Protein AF-A0A3D2EQV5-F1 (afdb_monomer_lite)

Secondary structure (DSSP, 8-state):
---EEPPPEEEEEEEESSSSS-SS-EEEEEEEE--EE---SS--HHHHHHHHT--

Foldseek 3Di:
DDWDWDDKDKDKDWDAPDPDDPPPRIDIDIDIHTDIDDDDPDDDPVNVVVVVPPD

pLDDT: mean 82.96, std 9.33, range [48.59, 93.69]

Sequence (55 aa):
RGPIPLPTRIERFTVLRGPHVDKKSRDQFEIRTHKRVLDIVDPTPQTVDALMKLD

Structure (mmCIF, N/CA/C/O backbone):
data_AF-A0A3D2EQV5-F1
#
_entry.id   AF-A0A3D2EQV5-F1
#
loop_
_atom_site.group_PDB
_atom_site.id
_atom_site.type_symbol
_atom_site.label_atom_id
_atom_site.label_alt_id
_atom_site.label_comp_id
_atom_site.label_asym_id
_atom_site.label_entity_id
_atom_site.label_seq_id
_atom_site.pdbx_PDB_ins_code
_atom_site.Cartn_x
_atom_site.Cartn_y
_atom_site.Cartn_z
_atom_site.occupancy
_atom_site.B_iso_or_equiv
_atom_site.auth_seq_id
_atom_site.auth_comp_id
_atom_site.auth_asym_id
_atom_site.auth_atom_id
_atom_site.pdbx_PDB_model_num
ATOM 1 N N . ARG A 1 1 ? -15.738 -4.892 18.891 1.00 56.16 1 ARG A N 1
ATOM 2 C CA . ARG A 1 1 ? -15.186 -5.980 18.044 1.00 56.16 1 ARG A CA 1
ATOM 3 C C . ARG A 1 1 ? -13.788 -5.547 17.609 1.00 56.16 1 ARG A C 1
ATOM 5 O O . ARG A 1 1 ? -13.616 -4.366 17.347 1.00 56.16 1 ARG A O 1
ATOM 12 N N . GLY A 1 2 ? -12.786 -6.434 17.649 1.00 73.50 2 GLY A N 1
ATOM 13 C CA . GLY A 1 2 ? -11.392 -6.070 17.341 1.00 73.50 2 GLY A CA 1
ATOM 14 C C . GLY A 1 2 ? -11.197 -5.638 15.880 1.00 73.50 2 GLY A C 1
ATOM 15 O O . GLY A 1 2 ? -12.114 -5.818 15.081 1.00 73.50 2 GLY A O 1
ATOM 16 N N . PRO A 1 3 ? -10.035 -5.077 15.507 1.00 80.81 3 PRO A N 1
ATOM 17 C CA . PRO A 1 3 ? -9.775 -4.657 14.134 1.00 80.81 3 PRO A CA 1
ATOM 18 C C . PRO A 1 3 ? -9.780 -5.869 13.189 1.00 80.81 3 PRO A C 1
ATOM 20 O O . PRO A 1 3 ? -8.856 -6.681 13.195 1.00 80.81 3 PRO A O 1
ATOM 23 N N . ILE A 1 4 ? -10.832 -5.994 12.379 1.00 83.88 4 ILE A N 1
ATOM 24 C CA . ILE A 1 4 ? -10.995 -7.076 11.406 1.00 83.88 4 ILE A CA 1
ATOM 25 C C . ILE A 1 4 ? -10.148 -6.733 10.170 1.00 83.88 4 ILE A C 1
ATOM 27 O O . ILE A 1 4 ? -10.325 -5.649 9.595 1.00 83.88 4 ILE A O 1
ATOM 31 N N . PRO A 1 5 ? -9.224 -7.616 9.739 1.00 85.38 5 PRO A N 1
ATOM 32 C CA . PRO A 1 5 ? -8.479 -7.410 8.508 1.00 85.38 5 PRO A CA 1
ATOM 33 C C . PRO A 1 5 ? -9.408 -7.635 7.314 1.00 85.38 5 PRO A C 1
ATOM 35 O O . PRO A 1 5 ? -9.979 -8.711 7.147 1.00 85.38 5 PRO A O 1
ATOM 38 N N . LEU A 1 6 ? -9.555 -6.615 6.474 1.00 86.88 6 LEU A N 1
ATOM 39 C CA . LEU A 1 6 ? -10.223 -6.760 5.187 1.00 86.88 6 LEU A CA 1
ATOM 40 C C . LEU A 1 6 ? -9.215 -7.176 4.107 1.00 86.88 6 LEU A C 1
ATOM 42 O O . LEU A 1 6 ? -8.009 -6.956 4.273 1.00 86.88 6 LEU A O 1
ATOM 46 N N . PRO A 1 7 ? -9.693 -7.739 2.981 1.00 89.88 7 PRO A N 1
ATOM 47 C CA . PRO A 1 7 ? -8.841 -8.070 1.849 1.00 89.88 7 PRO A CA 1
ATOM 48 C C . PRO A 1 7 ? -7.974 -6.881 1.433 1.00 89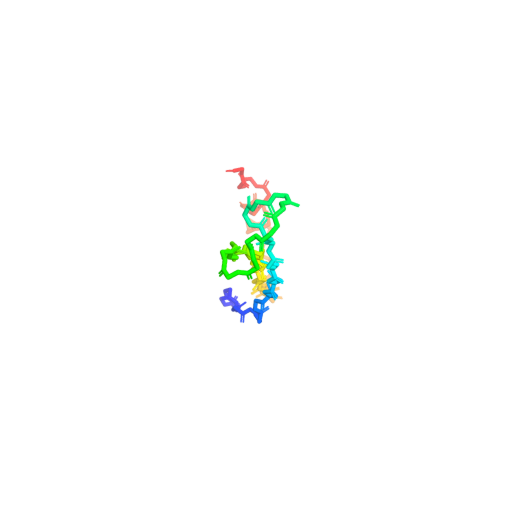.88 7 PRO A C 1
ATOM 50 O O . PRO A 1 7 ? -8.460 -5.761 1.235 1.00 89.88 7 PRO A O 1
ATOM 53 N N . THR A 1 8 ? -6.673 -7.131 1.314 1.00 88.56 8 THR A N 1
ATOM 54 C CA . THR A 1 8 ? -5.710 -6.136 0.858 1.00 88.56 8 THR A CA 1
ATOM 55 C C . THR A 1 8 ? -5.835 -5.985 -0.650 1.00 88.56 8 THR A C 1
ATOM 57 O O . THR A 1 8 ? -5.871 -6.966 -1.394 1.00 88.56 8 THR A O 1
ATOM 60 N N . ARG A 1 9 ? -5.909 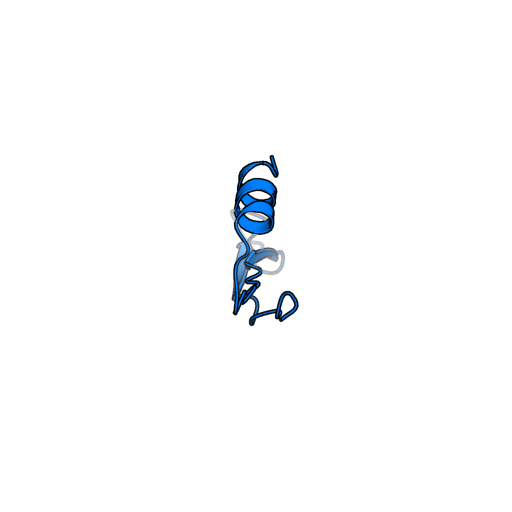-4.742 -1.126 1.00 90.50 9 ARG A N 1
ATOM 61 C CA . ARG A 1 9 ? -5.822 -4.476 -2.563 1.00 90.50 9 ARG A CA 1
ATOM 62 C C . ARG A 1 9 ? -4.344 -4.444 -2.932 1.00 90.50 9 ARG A C 1
ATOM 64 O O . ARG A 1 9 ? -3.585 -3.693 -2.322 1.00 90.50 9 ARG A O 1
ATOM 71 N N . ILE A 1 10 ? -3.953 -5.281 -3.887 1.00 91.81 10 ILE A N 1
ATOM 72 C CA . ILE A 1 10 ? -2.573 -5.396 -4.360 1.00 91.81 10 ILE A CA 1
ATOM 73 C C . ILE A 1 10 ? -2.558 -4.981 -5.825 1.00 91.81 10 ILE A C 1
ATOM 75 O O . ILE A 1 10 ? -3.128 -5.668 -6.672 1.00 91.81 10 ILE A O 1
ATOM 79 N N . GLU A 1 11 ? -1.910 -3.863 -6.119 1.00 92.75 11 GLU A N 1
ATOM 80 C CA . GLU A 1 11 ? -1.679 -3.396 -7.484 1.00 92.75 11 GLU A CA 1
ATOM 81 C C . GLU A 1 11 ? -0.240 -3.718 -7.859 1.00 92.75 11 GLU A C 1
ATOM 83 O O . GLU A 1 11 ? 0.675 -3.343 -7.132 1.00 92.75 11 GLU A O 1
ATOM 88 N N . ARG A 1 12 ? -0.035 -4.456 -8.954 1.00 92.50 12 ARG A N 1
ATOM 89 C CA . ARG A 1 12 ? 1.291 -4.899 -9.401 1.00 92.50 12 ARG A CA 1
ATOM 90 C C . ARG A 1 12 ? 1.641 -4.232 -10.719 1.00 92.50 12 ARG A C 1
ATOM 92 O O . ARG A 1 12 ? 0.868 -4.308 -11.671 1.00 92.50 12 ARG A O 1
ATOM 99 N N . PHE A 1 13 ? 2.827 -3.645 -10.781 1.00 93.25 13 PHE A N 1
ATOM 100 C CA . PHE A 1 13 ? 3.353 -2.971 -11.957 1.00 93.25 13 PHE A CA 1
ATOM 101 C C . PHE A 1 13 ? 4.646 -3.651 -12.394 1.00 93.25 13 PHE A C 1
ATOM 103 O O . PHE A 1 13 ? 5.548 -3.876 -11.590 1.00 93.25 13 PHE A O 1
ATOM 110 N N . THR A 1 14 ? 4.727 -3.972 -13.685 1.00 91.50 14 THR A N 1
ATOM 111 C CA . THR A 1 14 ? 5.938 -4.508 -14.313 1.00 91.50 14 THR A CA 1
ATOM 112 C C . THR A 1 14 ? 6.492 -3.472 -15.267 1.00 91.50 14 THR A C 1
ATOM 114 O O . THR A 1 14 ? 5.831 -3.117 -16.242 1.00 91.50 14 THR A O 1
ATOM 117 N N . VAL A 1 15 ? 7.706 -2.996 -15.004 1.00 91.75 15 VAL A N 1
ATOM 118 C CA . VAL A 1 15 ? 8.369 -1.998 -15.853 1.00 91.75 15 VAL A CA 1
ATOM 119 C C . VAL A 1 15 ? 9.678 -2.578 -16.378 1.00 91.75 15 VAL A C 1
ATOM 121 O O . VAL A 1 15 ? 10.316 -3.399 -15.721 1.00 91.75 15 VAL A O 1
ATOM 124 N N . LEU A 1 16 ? 10.059 -2.202 -17.599 1.00 93.06 16 LEU A N 1
ATOM 125 C CA . LEU A 1 16 ? 11.383 -2.525 -18.128 1.00 93.06 16 LEU A CA 1
ATOM 126 C C . LEU A 1 16 ? 12.427 -1.686 -17.399 1.00 93.06 16 LEU A C 1
ATOM 128 O O . LEU A 1 16 ? 12.236 -0.483 -17.237 1.00 93.06 16 LEU A O 1
ATOM 132 N N . ARG A 1 17 ? 13.533 -2.311 -16.989 1.00 86.81 17 ARG A N 1
ATOM 133 C C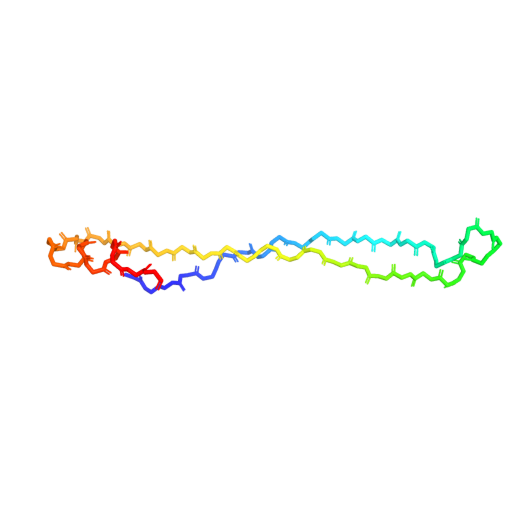A . ARG A 1 17 ? 14.604 -1.597 -16.280 1.00 86.81 17 ARG A CA 1
ATOM 134 C C . ARG A 1 17 ? 15.332 -0.595 -17.183 1.00 86.81 17 ARG A C 1
ATOM 136 O O . ARG A 1 17 ? 15.795 0.439 -16.716 1.00 86.81 17 ARG A O 1
ATOM 143 N N . GLY A 1 18 ? 15.454 -0.915 -18.471 1.00 86.75 18 GLY A N 1
ATOM 144 C CA . GLY A 1 18 ? 16.128 -0.085 -19.466 1.00 86.75 18 GLY A CA 1
ATOM 145 C C . GLY A 1 18 ? 15.166 0.470 -20.520 1.00 86.75 18 GLY A C 1
ATOM 146 O O . GLY A 1 18 ? 14.142 -0.154 -20.807 1.00 86.75 18 GLY A O 1
ATOM 147 N N . PRO A 1 19 ? 15.504 1.607 -21.152 1.00 87.75 19 PRO A N 1
ATOM 148 C CA . PRO A 1 19 ? 14.676 2.200 -22.200 1.00 87.75 19 PRO A CA 1
ATOM 149 C C . PRO A 1 19 ? 14.740 1.447 -23.542 1.00 87.75 19 PRO A C 1
ATOM 151 O O . PRO A 1 19 ? 13.866 1.644 -24.381 1.00 87.75 19 PRO A O 1
ATOM 154 N N . HIS A 1 20 ? 15.747 0.591 -23.777 1.00 85.19 20 HIS A N 1
ATOM 155 C CA . HIS A 1 20 ? 15.959 -0.061 -25.075 1.00 85.19 20 HIS A CA 1
ATOM 156 C C . HIS A 1 20 ? 16.437 -1.522 -24.950 1.00 85.19 20 HIS A C 1
ATOM 158 O O . HIS A 1 20 ? 17.276 -1.839 -24.110 1.00 85.19 20 HIS A O 1
ATOM 164 N N . VAL A 1 21 ? 15.924 -2.387 -25.840 1.00 78.69 21 VAL A N 1
ATOM 165 C CA . VAL A 1 21 ? 16.311 -3.794 -26.119 1.00 78.69 21 VAL A CA 1
ATOM 166 C C . VAL A 1 21 ? 16.102 -4.829 -25.005 1.00 78.69 21 VAL A C 1
ATOM 168 O O . VAL A 1 21 ? 15.648 -5.935 -25.305 1.00 78.69 21 VAL A O 1
ATOM 171 N N . ASP A 1 22 ? 16.368 -4.525 -23.736 1.00 84.38 22 ASP A N 1
ATOM 172 C CA . ASP A 1 22 ? 16.318 -5.552 -22.687 1.00 84.38 22 ASP A CA 1
ATOM 173 C C . ASP A 1 22 ? 14.889 -5.831 -22.179 1.00 84.38 22 ASP A C 1
ATOM 175 O O . ASP A 1 22 ? 14.389 -5.216 -21.238 1.00 84.38 22 ASP A O 1
ATOM 179 N N . LYS A 1 23 ? 14.213 -6.800 -22.813 1.00 82.00 23 LYS A N 1
ATOM 180 C CA . LYS A 1 23 ? 12.857 -7.252 -22.441 1.00 82.00 23 LYS A CA 1
ATOM 181 C C . LYS A 1 23 ? 12.834 -8.263 -21.284 1.00 82.00 23 LYS A C 1
ATOM 183 O O . LYS A 1 23 ? 11.761 -8.506 -20.709 1.00 82.00 23 LYS A O 1
ATOM 188 N N . LYS A 1 24 ? 13.978 -8.894 -20.984 1.00 86.25 24 LYS A N 1
ATOM 189 C CA . LYS A 1 24 ? 14.105 -9.931 -19.945 1.00 86.25 24 LYS A CA 1
ATOM 190 C C . LYS A 1 24 ? 14.340 -9.315 -18.569 1.00 86.25 24 LYS A C 1
ATOM 192 O O . LYS A 1 24 ? 13.873 -9.874 -17.582 1.00 86.25 24 LYS A O 1
ATOM 197 N N . SER A 1 25 ? 14.979 -8.150 -18.513 1.00 88.31 25 SER A N 1
ATOM 198 C CA . SER A 1 25 ? 15.112 -7.365 -17.289 1.00 88.31 25 SER A CA 1
ATOM 199 C C . SER A 1 25 ? 13.832 -6.572 -16.999 1.00 88.31 25 SER A C 1
ATOM 201 O O . SER A 1 25 ? 13.532 -5.563 -17.645 1.00 88.31 25 SER A O 1
ATOM 203 N N . ARG A 1 26 ? 13.036 -7.063 -16.041 1.00 90.56 26 ARG A N 1
ATOM 204 C CA . ARG A 1 26 ? 11.791 -6.428 -15.582 1.00 90.56 26 ARG A CA 1
ATOM 205 C C . ARG A 1 26 ? 11.849 -6.190 -14.083 1.00 90.56 26 ARG A C 1
ATOM 207 O O . ARG A 1 26 ? 12.133 -7.122 -13.334 1.00 90.56 26 ARG A O 1
ATOM 214 N N . ASP A 1 27 ? 11.503 -4.982 -13.669 1.00 90.88 27 ASP A N 1
ATOM 215 C CA . ASP A 1 27 ? 11.331 -4.639 -12.264 1.00 90.88 27 ASP A CA 1
ATOM 216 C C . ASP A 1 27 ? 9.860 -4.795 -11.866 1.00 90.88 27 ASP A C 1
ATOM 218 O O . ASP A 1 27 ? 8.941 -4.492 -12.636 1.00 90.88 27 ASP A O 1
ATOM 222 N N . GLN A 1 28 ? 9.662 -5.339 -10.668 1.00 93.69 28 GLN A N 1
ATOM 223 C CA . GLN A 1 28 ? 8.365 -5.681 -10.102 1.00 93.69 28 GLN A CA 1
ATOM 224 C C . GLN A 1 28 ? 8.079 -4.720 -8.957 1.00 93.69 28 GLN A C 1
ATOM 226 O O . GLN A 1 28 ? 8.734 -4.779 -7.918 1.00 93.69 28 GLN A O 1
ATOM 231 N N . PHE A 1 29 ? 7.094 -3.853 -9.141 1.00 93.31 29 PHE A N 1
ATOM 232 C CA . PHE A 1 29 ? 6.631 -2.943 -8.103 1.00 93.31 29 PHE A CA 1
ATOM 233 C C . PHE A 1 29 ? 5.232 -3.340 -7.665 1.00 93.31 29 PHE A C 1
ATOM 235 O O . PHE A 1 29 ? 4.431 -3.839 -8.460 1.00 93.31 29 PHE A O 1
ATOM 242 N N . GLU A 1 30 ? 4.916 -3.095 -6.399 1.00 93.25 30 GLU A N 1
ATOM 243 C CA . GLU A 1 30 ? 3.561 -3.262 -5.904 1.00 93.25 30 GLU A CA 1
ATOM 244 C C . GLU A 1 30 ? 3.155 -2.129 -4.971 1.00 93.25 30 GLU A C 1
ATOM 246 O O . GLU A 1 30 ? 3.955 -1.617 -4.190 1.00 93.25 30 GLU A O 1
ATOM 251 N N . ILE A 1 31 ? 1.879 -1.770 -5.047 1.00 92.88 31 ILE A N 1
ATOM 252 C CA . ILE A 1 31 ? 1.219 -0.891 -4.092 1.00 92.88 31 ILE A CA 1
ATOM 253 C C . ILE A 1 31 ? 0.227 -1.761 -3.326 1.00 92.88 31 ILE A C 1
ATOM 255 O O . ILE A 1 31 ? -0.681 -2.359 -3.910 1.00 92.88 31 ILE A O 1
ATOM 259 N N . ARG A 1 32 ? 0.424 -1.868 -2.007 1.00 91.75 32 ARG A N 1
ATOM 260 C CA . ARG A 1 32 ? -0.438 -2.648 -1.113 1.00 91.75 32 ARG A CA 1
ATOM 261 C C . ARG A 1 32 ? -1.266 -1.714 -0.245 1.00 91.75 32 ARG A C 1
ATOM 263 O O . ARG A 1 32 ? -0.736 -1.017 0.615 1.00 91.75 32 ARG A O 1
ATOM 270 N N . THR A 1 33 ? -2.581 -1.734 -0.430 1.00 91.38 33 THR A N 1
ATOM 271 C CA . THR A 1 33 ? -3.517 -1.003 0.429 1.00 91.38 33 THR A CA 1
ATOM 272 C C . THR A 1 33 ? -4.124 -1.959 1.448 1.00 91.38 33 THR A C 1
ATOM 274 O O . THR A 1 33 ? -4.916 -2.842 1.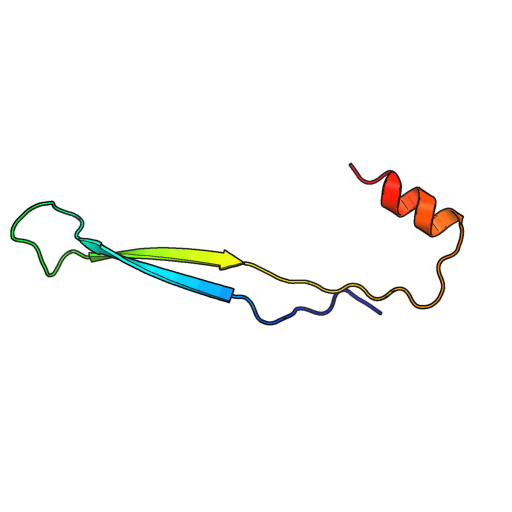100 1.00 91.38 33 THR A O 1
ATOM 277 N N . HIS A 1 34 ? -3.768 -1.774 2.719 1.00 90.00 34 HIS A N 1
ATOM 278 C CA . HIS A 1 34 ? -4.308 -2.549 3.832 1.00 90.00 34 HIS A CA 1
ATOM 279 C C . HIS A 1 34 ? -5.552 -1.870 4.397 1.00 90.00 34 HIS A C 1
ATOM 281 O O . HIS A 1 34 ? -5.483 -0.749 4.890 1.00 90.00 34 HIS A O 1
ATOM 287 N N . LYS A 1 35 ? -6.692 -2.560 4.344 1.00 85.31 35 LYS A N 1
ATOM 288 C CA . LYS A 1 35 ? -7.946 -2.080 4.928 1.00 85.31 35 LYS A CA 1
ATOM 289 C C . LYS A 1 35 ? -8.195 -2.807 6.246 1.00 85.31 35 LYS A C 1
ATOM 291 O O . LYS A 1 35 ? -8.076 -4.030 6.316 1.00 85.31 35 LYS A O 1
ATOM 296 N N . ARG A 1 36 ? -8.534 -2.058 7.292 1.00 86.94 36 ARG A N 1
ATOM 297 C CA . ARG A 1 36 ? -8.936 -2.589 8.599 1.00 86.94 36 ARG A CA 1
ATOM 298 C C . ARG A 1 36 ? -10.246 -1.931 9.001 1.00 86.94 36 ARG A C 1
ATOM 300 O O . ARG A 1 36 ? -10.405 -0.734 8.787 1.00 86.94 36 ARG A O 1
ATOM 307 N N . VAL A 1 37 ? -11.165 -2.712 9.556 1.00 83.75 37 VAL A N 1
ATOM 308 C CA . VAL A 1 37 ? -12.440 -2.206 10.081 1.00 83.75 37 VAL A CA 1
ATOM 309 C C . VAL A 1 37 ? -12.466 -2.412 11.581 1.00 83.75 37 VAL A C 1
ATOM 311 O O . VAL A 1 37 ? -12.165 -3.503 12.062 1.00 83.75 37 VAL A O 1
ATOM 314 N N . LEU A 1 38 ? -12.837 -1.363 12.306 1.00 80.12 38 LEU A N 1
ATOM 315 C CA . LEU A 1 38 ? -13.083 -1.402 13.737 1.00 80.12 38 LEU A CA 1
ATOM 316 C C . LEU A 1 38 ? -14.536 -0.982 13.968 1.00 80.12 38 LEU A C 1
ATOM 318 O O . LEU A 1 38 ? -14.941 0.098 13.555 1.00 80.12 38 LEU A O 1
ATOM 322 N N . ASP A 1 39 ? -15.310 -1.877 14.576 1.00 78.31 39 ASP A N 1
ATOM 323 C CA . ASP A 1 39 ? -16.740 -1.695 14.832 1.00 78.31 39 ASP A CA 1
ATOM 324 C C . ASP A 1 39 ? -16.969 -1.534 16.346 1.00 78.31 39 ASP A C 1
ATOM 326 O O . ASP A 1 39 ? -16.695 -2.462 17.133 1.00 78.31 39 ASP A O 1
ATOM 330 N N . ILE A 1 40 ? -17.411 -0.334 16.742 1.00 76.75 40 ILE A N 1
ATOM 331 C CA . ILE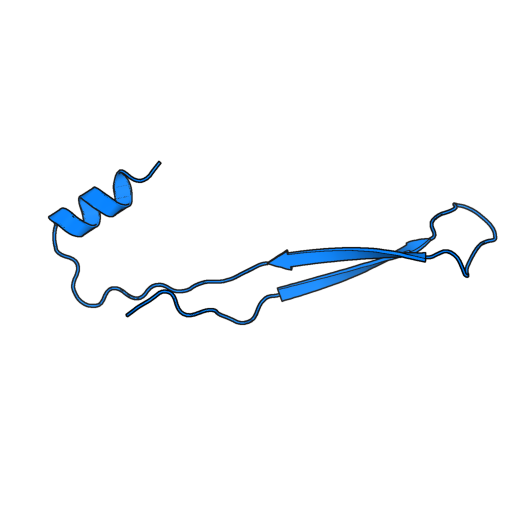 A 1 40 ? -17.723 0.066 18.122 1.00 76.75 40 ILE A CA 1
ATOM 332 C C . ILE A 1 40 ? -19.245 0.099 18.248 1.00 76.75 40 ILE A C 1
ATOM 334 O O . ILE A 1 40 ? -19.893 0.960 17.665 1.00 76.75 40 ILE A O 1
ATOM 338 N N . VAL A 1 41 ? -19.798 -0.848 19.007 1.00 74.25 41 VAL A N 1
ATOM 339 C CA . VAL A 1 41 ? -21.254 -1.022 19.140 1.00 74.25 41 VAL A CA 1
ATOM 340 C C . VAL A 1 41 ? -21.856 -0.036 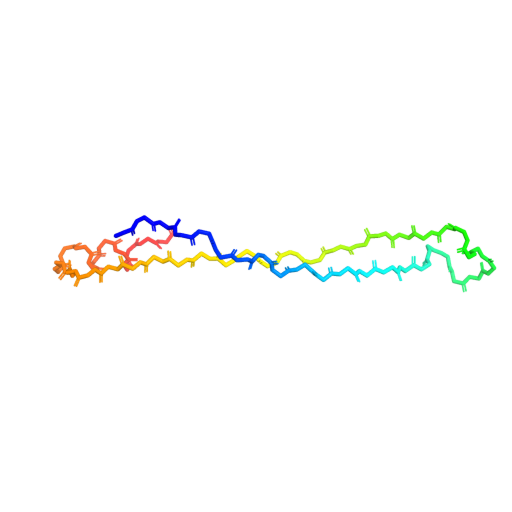20.152 1.00 74.25 41 VAL A C 1
ATOM 342 O O . VAL A 1 41 ? -22.925 0.492 19.884 1.00 74.25 41 VAL A O 1
ATOM 345 N N . ASP A 1 42 ? -21.145 0.282 21.244 1.00 72.94 42 ASP A N 1
ATOM 346 C CA . ASP A 1 42 ? -21.580 1.246 22.270 1.00 72.94 42 ASP A CA 1
ATOM 347 C C . ASP A 1 42 ? -20.433 2.207 22.641 1.00 72.94 42 ASP A C 1
ATOM 349 O O . ASP A 1 42 ? -19.533 1.839 23.405 1.00 72.94 42 ASP A O 1
ATOM 353 N N . PRO A 1 43 ? -20.402 3.433 22.093 1.00 72.75 43 PRO A N 1
ATOM 354 C CA . PRO A 1 43 ? -19.379 4.413 22.441 1.00 72.75 43 PRO A CA 1
ATOM 355 C C . PRO A 1 43 ? -19.703 5.107 23.776 1.00 72.75 43 PRO A C 1
ATOM 357 O O . PRO A 1 43 ? -20.706 5.809 23.891 1.00 72.75 43 PRO A O 1
ATOM 360 N N . THR A 1 44 ? -18.835 4.975 24.788 1.00 80.06 44 THR A N 1
ATOM 361 C CA . THR A 1 44 ? -18.885 5.866 25.966 1.00 80.06 44 THR A CA 1
ATOM 362 C C . THR A 1 44 ? -18.191 7.201 25.646 1.00 80.06 44 THR A C 1
ATOM 364 O O . THR A 1 44 ? -17.224 7.199 24.876 1.00 80.06 44 THR A O 1
ATOM 367 N N . PRO A 1 45 ? -18.603 8.336 26.249 1.00 75.50 45 PRO A N 1
ATOM 368 C CA . PRO A 1 45 ? -18.014 9.652 25.960 1.00 75.50 45 PRO A CA 1
ATOM 369 C C . PRO A 1 45 ? -16.491 9.689 26.159 1.00 75.50 45 PRO A C 1
ATOM 371 O O . PRO A 1 45 ? -15.762 10.224 25.330 1.00 75.50 45 PRO A O 1
ATOM 374 N N . GLN A 1 46 ? -15.996 9.010 27.199 1.00 75.94 46 GLN A N 1
ATOM 375 C CA . GLN A 1 46 ? -14.561 8.883 27.477 1.00 75.94 46 GLN A CA 1
ATOM 376 C C . GLN A 1 46 ? -13.795 8.143 26.371 1.00 75.94 46 GLN A C 1
ATOM 378 O O . GLN A 1 46 ? -12.631 8.453 26.124 1.00 75.94 46 GLN A O 1
ATOM 383 N N . THR A 1 47 ? -14.427 7.179 25.694 1.00 73.38 47 THR A N 1
ATOM 384 C CA . THR A 1 47 ? -13.773 6.424 24.613 1.00 73.38 47 THR A CA 1
ATOM 385 C C . THR A 1 47 ? -13.702 7.243 23.322 1.00 73.38 47 THR A C 1
ATOM 387 O O . THR A 1 47 ? -12.737 7.112 22.575 1.00 73.38 47 THR A O 1
ATOM 390 N N . VAL A 1 48 ? -14.680 8.122 23.070 1.00 75.06 48 VAL A N 1
ATOM 391 C CA . VAL A 1 48 ? -14.670 9.041 21.916 1.00 75.06 48 VAL A CA 1
ATOM 392 C C . VAL A 1 48 ? -13.569 10.091 22.076 1.00 75.06 48 VAL A C 1
ATOM 394 O O . VAL A 1 48 ? -12.782 10.296 21.153 1.00 75.06 48 VAL A O 1
ATOM 397 N N . ASP A 1 49 ? -13.443 10.670 23.271 1.00 74.56 49 ASP A N 1
ATOM 398 C CA . ASP A 1 49 ? -12.394 11.647 23.582 1.00 74.56 49 ASP A CA 1
ATOM 399 C C . ASP A 1 49 ? -10.985 11.041 23.505 1.00 74.56 49 ASP A C 1
ATOM 401 O O . ASP A 1 49 ? -10.040 11.707 23.080 1.00 74.56 49 ASP A O 1
ATOM 405 N N . ALA A 1 50 ? -10.830 9.772 23.895 1.00 74.94 50 ALA A N 1
ATOM 406 C CA . ALA A 1 50 ? -9.566 9.048 23.771 1.00 74.94 50 ALA A CA 1
ATOM 407 C C . ALA A 1 50 ? -9.193 8.762 22.305 1.00 74.94 50 ALA A C 1
ATOM 409 O O . ALA A 1 50 ? -8.016 8.805 21.960 1.00 74.94 50 ALA A O 1
ATOM 410 N N . LEU A 1 51 ? -10.181 8.508 21.438 1.00 76.75 51 LEU A N 1
ATOM 411 C CA . LEU A 1 51 ? -9.961 8.280 20.006 1.00 76.75 51 LEU A CA 1
ATOM 412 C C . LEU A 1 51 ? -9.621 9.567 19.243 1.00 76.75 51 LEU A C 1
ATOM 414 O O . LEU A 1 51 ? -8.847 9.509 18.295 1.00 76.75 51 LEU A O 1
ATOM 418 N N . MET A 1 52 ? -10.157 10.719 19.655 1.00 75.38 52 MET A N 1
ATOM 419 C CA . MET A 1 52 ? -9.856 12.016 19.027 1.00 75.38 52 MET A CA 1
ATOM 420 C C . MET A 1 52 ? -8.502 12.608 19.442 1.00 75.38 52 MET A C 1
ATOM 422 O O . MET A 1 52 ? -7.992 13.481 18.749 1.00 75.38 52 MET A O 1
ATOM 426 N N . LYS A 1 53 ? -7.927 12.159 20.565 1.00 78.69 53 LYS A N 1
ATOM 427 C CA . LYS A 1 53 ? -6.632 12.633 21.094 1.00 78.69 53 LYS A CA 1
ATOM 428 C C . LYS A 1 53 ? -5.425 11.794 20.664 1.00 78.69 53 LYS A C 1
ATOM 430 O O . LYS A 1 53 ? -4.311 12.087 21.090 1.00 78.69 53 LYS A O 1
ATOM 435 N N . LEU A 1 54 ? -5.641 10.733 19.891 1.00 66.88 54 LEU A N 1
ATOM 436 C CA . LEU A 1 54 ? -4.570 9.912 19.332 1.00 66.88 54 LEU A CA 1
ATOM 437 C C . LEU A 1 54 ? -4.000 10.613 18.089 1.00 66.88 54 LEU A C 1
ATOM 439 O O . LEU A 1 54 ? -4.451 10.344 16.977 1.00 66.88 54 LEU A O 1
ATOM 443 N N . ASP A 1 55 ? -3.045 11.518 18.318 1.00 48.59 55 ASP A N 1
ATOM 444 C CA . ASP A 1 55 ? -2.045 11.930 17.318 1.00 48.59 55 ASP A CA 1
ATOM 445 C C . ASP A 1 55 ? -0.926 10.877 17.207 1.00 48.59 55 ASP A C 1
ATOM 447 O O . ASP A 1 55 ? -0.469 10.371 18.264 1.00 48.59 55 ASP A O 1
#

Radius of gyration: 21.06 Å; chains: 1; bounding box: 38×23×54 Å